Protein AF-A0A4R1PIC5-F1 (afdb_monomer)

Solvent-accessible surface area (backbone atoms only — not comparable to full-atom values): 2763 Å² total; per-residue (Å²): 132,88,75,79,71,84,48,68,44,80,52,79,74,42,82,43,81,55,97,93,40,81,41,84,41,43,63,47,62,78,58,66,86,67,77,82,68,76,131

Sequence (39 aa):
MARSHVKSVFVHAYWRFRLGRWESVCQHWRSHPGQLTLF

pLDDT: mean 80.74, std 15.06, range [44.62, 96.44]

Radius of gyration: 12.94 Å; Cα contacts (8 Å, |Δi|>4): 41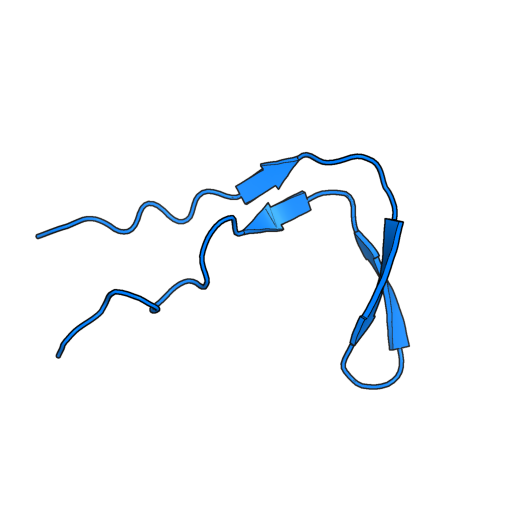; chains: 1; bounding box: 21×19×36 Å

Organism: NCBI:txid353

Foldseek 3Di:
DPPPPQDKDFAPWDWDDDPNDTDTDGIDTPDPVPPPDDD

Secondary structure (DSSP, 8-state):
-------EEEEEEEEEEETTEEEEEEEEESS-TTTT---

Nearest PDB structures (foldseek):
  1osc-assembly1_B  TM=5.715E-01  e=8.007E+00  Rattus norvegicus
  4zk7-assembly1_M  TM=5.396E-01  e=8.007E+00  Thermus thermophilus HB8
  4y6i-assembly1_B  TM=4.544E-01  e=8.007E+00  Escherichia coli K-12
  2j9d-assembly2_F  TM=3.496E-01  e=5.752E+00  Methanocaldococcus jannaschii

Mean predicted aligned error: 7.85 Å

Structure (mmCIF, N/CA/C/O backbone):
data_AF-A0A4R1PIC5-F1
#
_entry.id   AF-A0A4R1PIC5-F1
#
loop_
_atom_site.group_PDB
_atom_site.id
_atom_site.type_symbol
_atom_site.label_atom_id
_atom_site.label_alt_id
_atom_site.label_comp_id
_atom_site.label_asym_id
_atom_site.label_entity_id
_atom_site.label_seq_id
_atom_site.pdbx_PDB_ins_code
_atom_site.Cartn_x
_atom_site.Cartn_y
_atom_site.Cartn_z
_atom_site.occupancy
_atom_site.B_iso_or_equiv
_a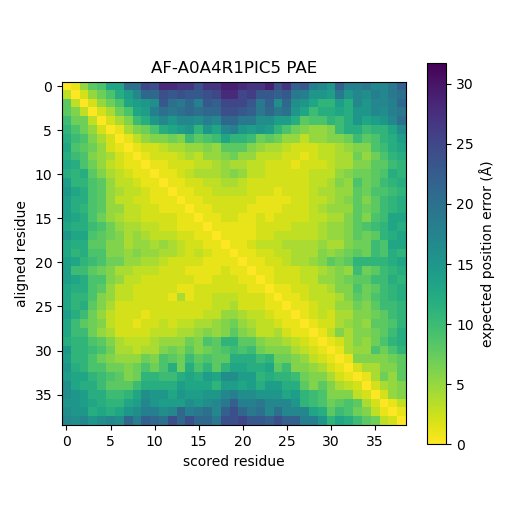tom_site.auth_seq_id
_atom_site.auth_comp_id
_atom_site.auth_asym_id
_atom_site.auth_atom_id
_atom_site.pdbx_PDB_model_num
ATOM 1 N N . MET A 1 1 ? -0.813 5.665 -25.439 1.00 44.62 1 MET A N 1
ATOM 2 C CA . MET A 1 1 ? -1.463 5.179 -24.201 1.00 44.62 1 MET A CA 1
ATOM 3 C C . MET A 1 1 ? -0.394 4.718 -23.222 1.00 44.62 1 MET A C 1
ATOM 5 O O . MET A 1 1 ? 0.219 3.680 -23.447 1.00 44.62 1 MET A O 1
ATOM 9 N N . ALA A 1 2 ? -0.103 5.505 -22.183 1.00 48.41 2 ALA A N 1
ATOM 10 C CA . ALA A 1 2 ? 0.852 5.106 -21.152 1.00 48.41 2 ALA A CA 1
ATOM 11 C C . ALA A 1 2 ? 0.222 3.991 -20.309 1.00 48.41 2 ALA A C 1
ATOM 13 O O . ALA A 1 2 ? -0.585 4.241 -19.419 1.00 48.41 2 ALA A O 1
ATOM 14 N N . ARG A 1 3 ? 0.550 2.738 -20.636 1.00 55.62 3 ARG A N 1
ATOM 15 C CA . ARG A 1 3 ? 0.135 1.565 -19.869 1.00 55.62 3 ARG A CA 1
ATOM 16 C C . ARG A 1 3 ? 0.764 1.709 -18.488 1.00 55.62 3 ARG A C 1
ATOM 18 O O . ARG A 1 3 ? 1.961 1.472 -18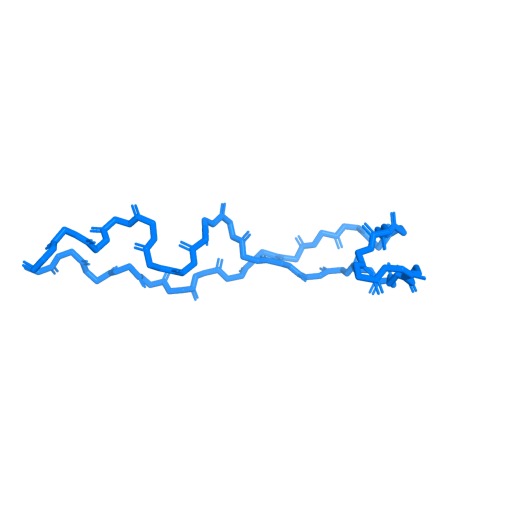.327 1.00 55.62 3 ARG A O 1
ATOM 25 N N . SER A 1 4 ? -0.012 2.138 -17.498 1.00 58.50 4 SER A N 1
ATOM 26 C CA . SER A 1 4 ? 0.394 2.086 -16.097 1.00 58.50 4 SER A CA 1
ATOM 27 C C . SER A 1 4 ? 0.468 0.602 -15.746 1.00 58.50 4 SER A C 1
ATOM 29 O O . SER A 1 4 ? -0.491 0.013 -15.261 1.00 58.50 4 SER A O 1
ATOM 31 N N . HIS A 1 5 ? 1.571 -0.058 -16.116 1.00 61.44 5 HIS A N 1
ATOM 32 C CA . HIS A 1 5 ? 1.833 -1.431 -15.718 1.00 61.44 5 HIS A CA 1
ATOM 33 C C . HIS A 1 5 ? 1.771 -1.416 -14.196 1.00 61.44 5 HIS A C 1
ATOM 35 O O . HIS A 1 5 ? 2.626 -0.804 -13.555 1.00 61.44 5 HIS A O 1
ATOM 41 N N . VAL A 1 6 ? 0.720 -2.013 -13.637 1.00 69.12 6 VAL A N 1
ATOM 42 C CA . VAL A 1 6 ? 0.546 -2.157 -12.196 1.00 69.12 6 VAL A CA 1
ATOM 43 C C . VAL A 1 6 ? 1.717 -3.012 -11.721 1.00 69.12 6 VAL A C 1
ATOM 45 O O . VAL A 1 6 ? 1.705 -4.234 -11.826 1.00 69.12 6 VAL A O 1
ATOM 48 N N . LYS A 1 7 ? 2.793 -2.348 -11.296 1.00 75.25 7 LYS A N 1
ATOM 49 C CA . LYS A 1 7 ? 4.020 -2.984 -10.826 1.00 75.25 7 LYS A CA 1
ATOM 50 C C . LYS A 1 7 ? 3.984 -3.003 -9.310 1.00 75.25 7 LYS A C 1
ATOM 52 O O . LYS A 1 7 ? 4.088 -1.964 -8.652 1.00 75.25 7 LYS A O 1
ATOM 57 N N . SER A 1 8 ? 3.828 -4.200 -8.765 1.00 85.19 8 SER A N 1
ATOM 58 C CA . SER A 1 8 ? 4.135 -4.464 -7.367 1.00 85.19 8 SER A CA 1
ATOM 59 C C . SER A 1 8 ? 5.643 -4.586 -7.170 1.00 85.19 8 SER A C 1
ATOM 61 O O . SER A 1 8 ? 6.337 -5.114 -8.039 1.00 85.19 8 SER A O 1
ATOM 63 N N . VAL A 1 9 ? 6.129 -4.146 -6.018 1.00 88.31 9 VAL A N 1
ATOM 64 C CA . VAL A 1 9 ? 7.490 -4.390 -5.538 1.00 88.31 9 VAL A CA 1
ATOM 65 C C . VAL A 1 9 ? 7.436 -5.291 -4.311 1.00 88.31 9 VAL A C 1
ATOM 67 O O . VAL A 1 9 ? 6.501 -5.187 -3.514 1.00 88.31 9 VAL A O 1
ATOM 70 N N . PHE A 1 10 ? 8.428 -6.168 -4.182 1.00 93.19 10 PHE A N 1
ATOM 71 C CA . PHE A 1 10 ? 8.658 -6.955 -2.974 1.00 93.19 10 PHE A CA 1
ATOM 72 C C . PHE A 1 10 ? 9.592 -6.180 -2.048 1.00 93.19 10 PHE A C 1
ATOM 74 O O . PHE A 1 10 ? 10.556 -5.565 -2.507 1.00 93.19 10 PHE A O 1
ATOM 81 N N . VAL A 1 11 ? 9.287 -6.186 -0.757 1.00 89.19 11 VAL A N 1
ATOM 82 C CA . VAL A 1 11 ? 10.030 -5.474 0.287 1.00 89.19 11 VAL A CA 1
ATOM 83 C C . VAL A 1 11 ? 10.150 -6.360 1.522 1.00 89.19 11 VAL A C 1
ATOM 85 O O . VAL A 1 11 ? 9.443 -7.360 1.653 1.00 89.19 11 VAL A O 1
ATOM 88 N N . HIS A 1 12 ? 11.039 -5.991 2.445 1.00 94.75 12 HIS A N 1
ATOM 89 C CA . HIS A 1 12 ? 11.101 -6.645 3.750 1.00 94.75 12 HIS A CA 1
ATOM 90 C C . HIS A 1 12 ? 9.749 -6.535 4.454 1.00 94.75 12 HIS A C 1
ATOM 92 O O . HIS A 1 12 ? 9.105 -5.489 4.390 1.00 94.75 12 HIS A O 1
ATOM 98 N N . ALA A 1 13 ? 9.329 -7.616 5.111 1.00 95.19 13 ALA A N 1
ATOM 99 C CA . ALA A 1 13 ? 8.052 -7.648 5.804 1.00 95.19 13 ALA A CA 1
ATOM 100 C C . ALA A 1 13 ? 8.002 -6.566 6.895 1.00 95.19 13 ALA A C 1
ATOM 102 O O . ALA A 1 13 ? 8.896 -6.487 7.739 1.00 95.19 13 ALA A O 1
ATOM 103 N N . TYR A 1 14 ? 6.953 -5.745 6.876 1.00 94.38 14 TYR A N 1
ATOM 104 C CA . TYR A 1 14 ? 6.698 -4.722 7.888 1.00 94.38 14 TYR A CA 1
ATOM 105 C C . TYR A 1 14 ? 5.216 -4.668 8.259 1.00 94.38 14 TYR A C 1
ATOM 107 O O . TYR A 1 14 ? 4.343 -5.070 7.487 1.00 94.38 14 TYR A O 1
ATOM 115 N N . TRP A 1 15 ? 4.934 -4.144 9.450 1.00 95.94 15 TRP A N 1
ATOM 116 C CA . TRP A 1 15 ? 3.573 -3.920 9.919 1.00 95.94 15 TRP A CA 1
ATOM 117 C C . TRP A 1 15 ? 3.044 -2.578 9.424 1.00 95.94 15 TRP A C 1
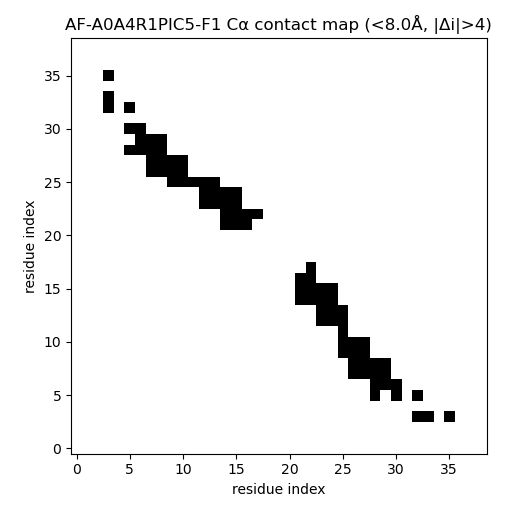ATOM 119 O O . TRP A 1 15 ? 3.666 -1.534 9.627 1.00 95.94 15 TRP A O 1
ATOM 129 N N . ARG A 1 16 ? 1.868 -2.594 8.800 1.00 94.38 16 ARG A N 1
ATOM 130 C CA . ARG A 1 16 ? 1.172 -1.402 8.312 1.00 94.38 16 ARG A CA 1
ATOM 131 C C . ARG A 1 16 ? -0.222 -1.336 8.915 1.00 94.38 16 ARG A C 1
ATOM 133 O O . ARG A 1 16 ? -0.967 -2.301 8.823 1.00 94.38 16 ARG A O 1
ATOM 140 N N . PHE A 1 17 ? -0.603 -0.198 9.488 1.00 93.81 17 PHE A N 1
ATOM 141 C CA . PHE A 1 17 ? -1.971 0.003 9.961 1.00 93.81 17 PHE A CA 1
ATOM 142 C C . PHE A 1 17 ? -2.837 0.612 8.855 1.00 93.81 17 PHE A C 1
ATOM 144 O O . PHE A 1 17 ? -2.522 1.686 8.331 1.00 93.81 17 PHE A O 1
ATOM 151 N N . ARG A 1 18 ? -3.924 -0.063 8.479 1.00 90.50 18 ARG A N 1
ATOM 152 C CA . ARG A 1 18 ? -4.888 0.430 7.489 1.00 90.50 18 ARG A CA 1
ATOM 153 C C . ARG A 1 18 ? -6.286 -0.071 7.835 1.00 90.50 18 ARG A C 1
ATOM 155 O O . ARG A 1 18 ? -6.442 -1.170 8.347 1.00 90.50 18 ARG A O 1
ATOM 162 N N . LEU A 1 19 ? -7.305 0.753 7.579 1.00 91.94 19 LEU A N 1
ATOM 163 C CA . LEU A 1 19 ? -8.716 0.399 7.811 1.00 91.94 19 LEU A CA 1
ATOM 164 C C . LEU A 1 19 ? -8.989 -0.165 9.225 1.00 91.94 19 LEU A C 1
ATOM 166 O O . LEU A 1 19 ? -9.787 -1.080 9.397 1.00 91.94 19 LEU A O 1
ATOM 170 N N . GLY A 1 20 ? -8.302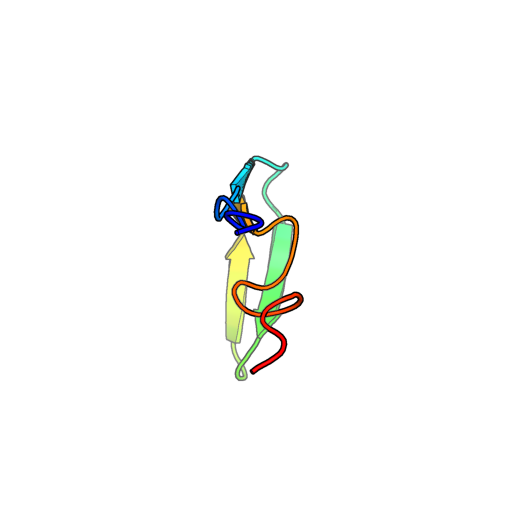 0.366 10.242 1.00 96.31 20 GLY A N 1
ATOM 171 C CA . GLY 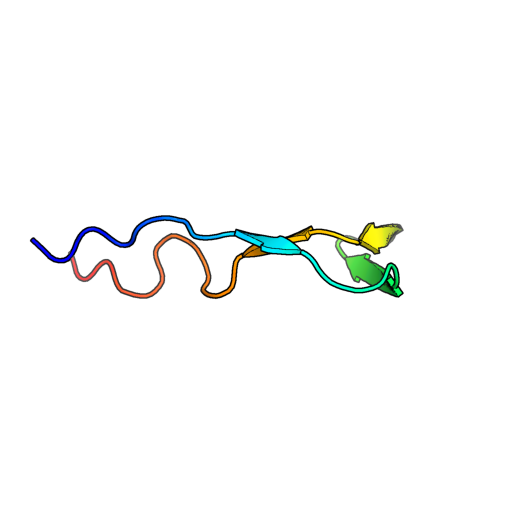A 1 20 ? -8.481 -0.055 11.634 1.00 96.31 20 GLY A CA 1
ATOM 172 C C . GLY A 1 20 ? -7.773 -1.359 12.024 1.00 96.31 20 GLY A C 1
ATOM 173 O O . GLY A 1 20 ? -8.023 -1.865 13.116 1.00 96.31 20 GLY A O 1
ATOM 174 N N . ARG A 1 21 ? -6.915 -1.933 11.168 1.00 95.69 21 ARG A N 1
ATOM 175 C CA . ARG A 1 21 ? -6.230 -3.211 11.425 1.00 95.69 21 ARG A CA 1
ATOM 176 C C . ARG A 1 21 ? -4.749 -3.137 11.055 1.00 95.69 21 ARG A C 1
ATOM 178 O O . ARG A 1 21 ? -4.352 -2.365 10.185 1.00 95.69 21 ARG A O 1
ATOM 185 N N . TRP A 1 22 ? -3.934 -3.948 11.726 1.00 96.44 22 TRP A N 1
ATOM 186 C CA . TRP A 1 22 ? -2.532 -4.160 11.364 1.00 96.44 22 TRP A CA 1
ATOM 187 C C . TRP A 1 22 ? -2.422 -5.258 10.306 1.00 96.44 22 TRP A C 1
ATOM 189 O O . TRP A 1 22 ? -2.958 -6.351 10.476 1.00 96.44 22 TRP A O 1
ATOM 199 N N . GLU A 1 23 ? -1.705 -4.963 9.230 1.00 95.06 23 GLU A N 1
ATOM 200 C CA . GLU A 1 23 ? -1.440 -5.858 8.109 1.00 95.06 23 GLU A CA 1
ATOM 201 C C . GLU A 1 23 ? 0.067 -6.123 8.035 1.00 95.06 23 GLU A C 1
ATOM 203 O O . GLU A 1 23 ? 0.870 -5.191 8.137 1.00 95.06 23 GLU A O 1
ATOM 208 N N . SER A 1 24 ? 0.460 -7.385 7.856 1.00 95.44 24 SER A N 1
ATOM 209 C CA . SER A 1 24 ? 1.844 -7.738 7.530 1.00 95.44 24 SER A CA 1
ATOM 210 C C . SER A 1 24 ? 2.023 -7.618 6.022 1.00 95.44 24 SER A C 1
ATOM 212 O O . SER A 1 24 ? 1.360 -8.318 5.254 1.00 95.44 24 SER A O 1
ATOM 214 N N . VAL A 1 25 ? 2.883 -6.696 5.594 1.00 92.75 25 VAL A N 1
ATOM 215 C CA . VAL A 1 25 ? 3.076 -6.359 4.183 1.00 92.75 25 VAL A CA 1
ATOM 216 C C . VAL A 1 25 ? 4.498 -6.701 3.765 1.00 92.75 25 VAL A C 1
ATOM 218 O O . VAL A 1 25 ? 5.456 -6.169 4.314 1.00 92.75 25 VAL A O 1
ATOM 221 N N . CYS A 1 26 ? 4.631 -7.538 2.737 1.00 94.81 26 CYS A N 1
ATOM 222 C CA . CYS A 1 26 ? 5.897 -7.816 2.047 1.00 94.81 26 CYS A CA 1
ATOM 223 C C . CYS A 1 26 ? 5.844 -7.498 0.539 1.00 94.81 26 CYS A C 1
ATOM 225 O O . CYS A 1 26 ? 6.848 -7.609 -0.161 1.00 94.81 26 CYS A O 1
ATOM 227 N N . GLN A 1 27 ? 4.684 -7.070 0.027 1.00 92.75 27 GLN A N 1
ATOM 228 C CA . GLN A 1 27 ? 4.486 -6.687 -1.368 1.00 92.75 27 GLN A CA 1
ATOM 229 C C . GLN A 1 27 ? 3.469 -5.546 -1.461 1.00 92.75 27 GLN A C 1
ATOM 231 O O . GLN A 1 27 ? 2.386 -5.623 -0.885 1.00 92.75 27 GLN A O 1
ATOM 236 N N . HIS A 1 28 ? 3.791 -4.483 -2.200 1.00 87.75 28 HIS A N 1
ATOM 237 C CA . HIS A 1 28 ? 2.833 -3.408 -2.478 1.00 87.75 28 HIS A CA 1
ATOM 238 C C . HIS A 1 28 ? 3.083 -2.748 -3.836 1.00 87.75 28 HIS A C 1
ATOM 240 O O . HIS A 1 28 ? 4.139 -2.908 -4.444 1.00 87.75 28 HIS A O 1
ATOM 246 N N . TRP A 1 29 ? 2.104 -1.994 -4.340 1.00 84.25 29 TRP A N 1
ATOM 247 C CA . TRP A 1 29 ? 2.266 -1.228 -5.576 1.00 84.25 29 TRP A CA 1
ATOM 248 C C . TRP A 1 29 ? 3.253 -0.072 -5.394 1.00 84.25 29 TRP A C 1
ATOM 250 O O . TRP A 1 29 ? 3.230 0.611 -4.367 1.00 84.25 29 TRP A O 1
ATOM 260 N N . ARG A 1 30 ? 4.110 0.154 -6.400 1.00 78.19 30 ARG A N 1
ATOM 261 C CA . ARG A 1 30 ? 5.055 1.287 -6.419 1.00 78.19 30 ARG A CA 1
ATOM 262 C C . ARG A 1 30 ? 4.346 2.630 -6.617 1.00 78.19 30 ARG A C 1
ATOM 264 O O . ARG A 1 30 ? 4.778 3.641 -6.078 1.00 78.19 30 ARG A O 1
ATOM 271 N N . SER A 1 31 ? 3.262 2.622 -7.384 1.00 77.06 31 SER A N 1
ATOM 272 C CA . SER A 1 31 ? 2.384 3.768 -7.627 1.00 77.06 31 SER A CA 1
ATOM 273 C C . SER A 1 31 ? 0.947 3.305 -7.475 1.00 77.06 31 SER A C 1
ATOM 275 O O . SER A 1 31 ? 0.649 2.145 -7.775 1.00 77.06 31 SER A O 1
ATOM 277 N N . HIS A 1 32 ? 0.059 4.179 -7.003 1.00 73.38 32 HIS A N 1
ATOM 278 C CA . HIS A 1 32 ? -1.338 3.793 -6.870 1.00 73.38 32 HIS A CA 1
ATOM 279 C C . HIS A 1 32 ? -1.912 3.480 -8.264 1.00 73.38 32 HIS A C 1
ATOM 281 O O . HIS A 1 32 ? -1.735 4.289 -9.184 1.00 73.38 32 HIS A O 1
ATOM 287 N N . PRO A 1 33 ? -2.556 2.316 -8.467 1.00 69.75 33 PRO A N 1
ATOM 288 C CA . PRO A 1 33 ? -3.221 2.026 -9.728 1.00 69.75 33 PRO A CA 1
ATOM 289 C C . PRO A 1 33 ? -4.273 3.107 -9.968 1.00 69.75 33 PRO A C 1
ATOM 291 O O . PRO A 1 33 ? -5.082 3.394 -9.094 1.00 69.75 33 PRO A O 1
ATOM 294 N N . GLY A 1 34 ? -4.213 3.759 -11.125 1.00 68.44 34 GLY A N 1
ATOM 295 C CA . GLY A 1 34 ? -5.104 4.871 -11.449 1.00 68.44 34 GLY A CA 1
ATOM 296 C C . GLY A 1 34 ? -4.485 6.267 -11.321 1.00 68.44 34 GLY A C 1
ATOM 297 O O . GLY A 1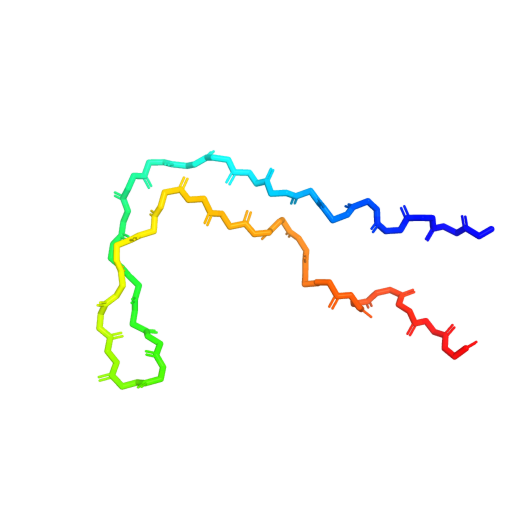 34 ? -5.039 7.203 -11.885 1.00 68.44 34 GLY A O 1
ATOM 298 N N . GLN A 1 35 ? -3.321 6.422 -10.676 1.00 69.00 35 GLN A N 1
ATOM 299 C CA . GLN A 1 35 ? -2.728 7.736 -10.360 1.00 69.00 35 GLN A CA 1
ATOM 300 C C . GLN A 1 35 ? -2.371 8.606 -11.583 1.00 69.00 35 GLN A C 1
ATOM 302 O O . GLN A 1 35 ? -2.281 9.821 -11.454 1.00 69.00 35 GLN A O 1
ATOM 307 N N . LEU A 1 36 ? -2.163 8.001 -12.758 1.00 65.69 36 LEU A N 1
ATOM 308 C CA . LEU A 1 36 ? -1.860 8.703 -14.018 1.00 65.69 36 LEU A CA 1
ATOM 309 C C . LEU A 1 36 ? -2.973 8.554 -15.067 1.00 65.69 36 LEU A C 1
ATOM 311 O O . LEU A 1 36 ? -2.747 8.822 -16.246 1.00 65.69 36 LEU A O 1
ATOM 315 N N . THR A 1 37 ? -4.159 8.101 -14.663 1.00 66.31 37 THR A N 1
ATOM 316 C CA . THR A 1 37 ? -5.318 8.036 -15.563 1.00 66.31 37 THR A CA 1
ATOM 317 C C . THR A 1 37 ? -5.964 9.414 -15.565 1.00 66.31 37 THR A C 1
ATOM 319 O O . THR A 1 37 ? -6.744 9.742 -14.676 1.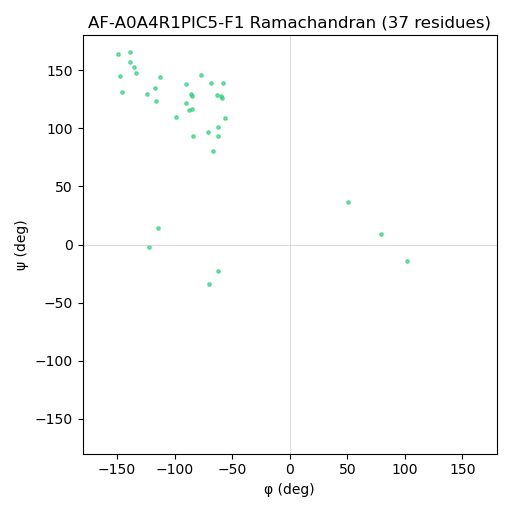00 66.31 37 THR A O 1
ATOM 322 N N . LEU A 1 38 ? -5.570 10.252 -16.519 1.00 61.19 38 LEU A N 1
ATOM 323 C CA . LEU A 1 38 ? -6.323 11.450 -16.877 1.00 61.19 38 LEU A CA 1
ATOM 324 C C . LEU A 1 38 ? -7.343 11.018 -17.933 1.00 61.19 38 LEU A C 1
ATOM 326 O O . LEU A 1 38 ? -6.917 10.521 -18.971 1.00 61.19 38 LEU A O 1
ATOM 330 N N . PHE A 1 39 ? -8.622 11.136 -17.555 1.00 68.88 39 PHE A N 1
ATOM 331 C CA . PHE A 1 39 ? -9.878 10.999 -18.321 1.00 68.88 39 PHE A CA 1
ATOM 332 C C . PHE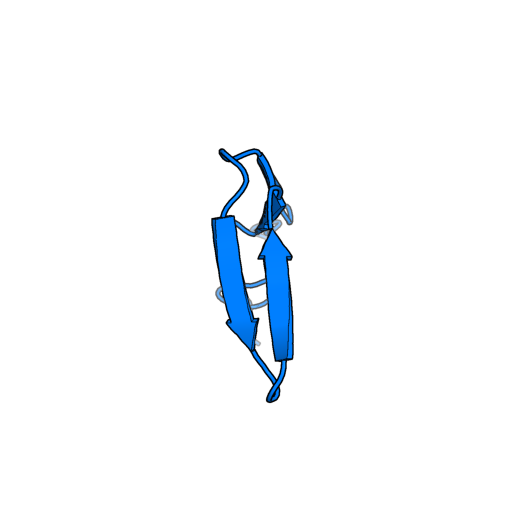 A 1 39 ? -9.808 10.246 -19.658 1.00 68.88 39 PHE A C 1
ATOM 334 O O . PHE A 1 39 ? -9.228 10.780 -20.628 1.00 68.88 39 PHE A O 1
#